Protein AF-A0A3C1RWH2-F1 (afdb_monomer)

Structure (mmCIF, N/CA/C/O backbone):
data_AF-A0A3C1RWH2-F1
#
_entry.id   AF-A0A3C1RWH2-F1
#
loop_
_atom_site.group_PDB
_atom_site.id
_atom_site.type_symbol
_atom_site.label_atom_id
_atom_site.label_alt_id
_atom_site.label_comp_id
_atom_site.label_asym_id
_atom_site.label_entity_id
_atom_site.label_seq_id
_atom_site.pdbx_PDB_ins_code
_atom_site.Cartn_x
_atom_site.Cartn_y
_atom_site.Cartn_z
_atom_site.occupancy
_atom_site.B_iso_or_equiv
_atom_site.auth_seq_id
_atom_site.auth_comp_id
_atom_site.auth_asym_id
_atom_site.auth_atom_id
_atom_site.pdbx_PDB_model_num
ATOM 1 N N . MET A 1 1 ? 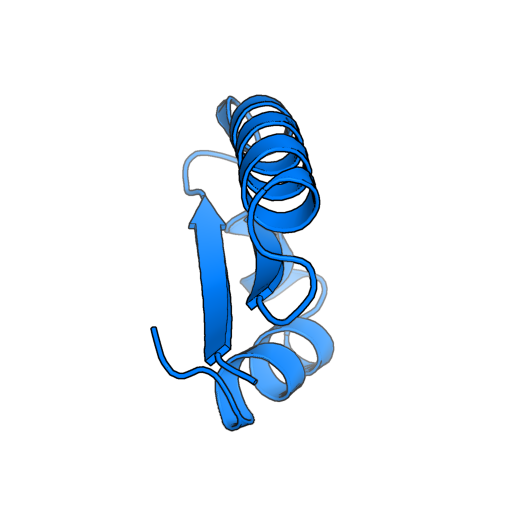-9.889 -0.850 12.336 1.00 82.62 1 MET A N 1
ATOM 2 C CA . MET A 1 1 ? -9.093 0.021 11.450 1.00 82.62 1 MET A CA 1
ATOM 3 C C . MET A 1 1 ? -9.336 -0.444 10.037 1.00 82.62 1 MET A C 1
ATOM 5 O O . MET A 1 1 ? -9.512 -1.645 9.867 1.00 82.62 1 MET A O 1
ATOM 9 N N . LYS A 1 2 ? -9.434 0.478 9.081 1.00 93.94 2 LYS A N 1
ATOM 10 C CA . LYS A 1 2 ? -9.527 0.114 7.666 1.00 93.94 2 LYS A CA 1
ATOM 11 C C . LYS A 1 2 ? -8.141 0.220 7.048 1.00 93.94 2 LYS A C 1
ATOM 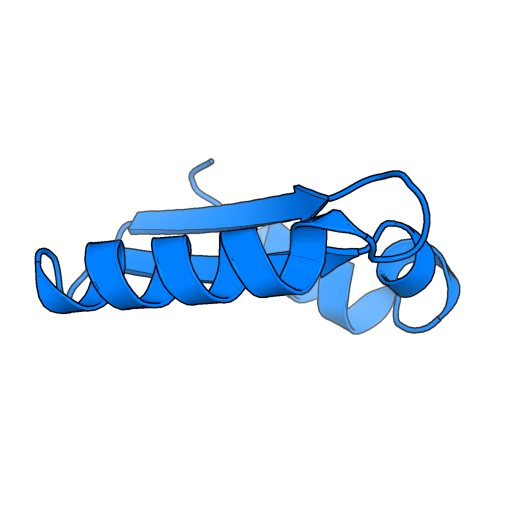13 O O . LYS A 1 2 ? -7.447 1.195 7.326 1.00 93.94 2 LYS A O 1
ATOM 18 N N . LYS A 1 3 ? -7.739 -0.771 6.259 1.00 97.06 3 LYS A N 1
ATOM 19 C CA . LYS A 1 3 ? -6.435 -0.814 5.599 1.00 97.06 3 LYS A CA 1
ATOM 20 C C . LYS A 1 3 ? -6.599 -0.778 4.088 1.00 97.06 3 LYS A C 1
ATOM 22 O O . LYS A 1 3 ? -7.306 -1.604 3.525 1.00 97.06 3 LYS A O 1
ATOM 27 N N . ILE A 1 4 ? -5.933 0.172 3.445 1.00 97.50 4 ILE A N 1
ATOM 28 C CA . ILE A 1 4 ? -5.902 0.320 1.991 1.00 97.50 4 ILE A CA 1
ATOM 29 C C . ILE A 1 4 ? -4.490 0.011 1.507 1.00 97.50 4 ILE A C 1
ATOM 31 O O . ILE A 1 4 ? -3.520 0.578 2.018 1.00 97.50 4 ILE A O 1
ATOM 35 N N . VAL A 1 5 ? -4.365 -0.836 0.491 1.00 97.12 5 VAL A N 1
ATOM 36 C CA . VAL A 1 5 ? -3.088 -1.065 -0.191 1.00 97.12 5 VAL A CA 1
ATOM 37 C C . VAL A 1 5 ? -3.175 -0.540 -1.618 1.00 97.12 5 VAL A C 1
ATOM 39 O O . VAL A 1 5 ? -3.858 -1.090 -2.473 1.00 97.12 5 VAL A O 1
ATOM 42 N N . LEU A 1 6 ? -2.444 0.538 -1.896 1.00 95.25 6 LEU A N 1
ATOM 43 C CA . LEU A 1 6 ? -2.375 1.151 -3.216 1.00 95.25 6 LEU A CA 1
ATOM 44 C C . LEU A 1 6 ? -1.095 0.714 -3.924 1.00 95.25 6 LEU A C 1
ATOM 46 O O . LEU A 1 6 ? 0.008 1.021 -3.471 1.00 95.25 6 LEU A O 1
ATOM 50 N N . ILE A 1 7 ? -1.238 0.061 -5.076 1.00 94.19 7 ILE A N 1
ATOM 51 C CA . ILE A 1 7 ? -0.117 -0.271 -5.959 1.00 94.19 7 ILE A CA 1
ATOM 52 C C . ILE A 1 7 ? -0.198 0.601 -7.213 1.00 94.19 7 ILE A C 1
ATOM 54 O O . ILE A 1 7 ? -1.123 0.486 -8.015 1.00 94.19 7 ILE A O 1
ATOM 58 N N . ALA A 1 8 ? 0.781 1.485 -7.381 1.00 91.25 8 ALA A N 1
ATOM 59 C CA . ALA A 1 8 ? 0.886 2.386 -8.518 1.00 91.25 8 ALA A CA 1
ATOM 60 C C . ALA A 1 8 ? 1.747 1.768 -9.629 1.00 91.25 8 ALA A C 1
ATOM 62 O O . ALA A 1 8 ? 2.937 1.516 -9.432 1.00 91.25 8 ALA A O 1
ATOM 63 N N . GLY A 1 9 ? 1.157 1.556 -10.806 1.00 85.44 9 GLY A N 1
ATOM 64 C CA . GLY A 1 9 ? 1.897 1.162 -12.008 1.00 85.44 9 GLY A CA 1
ATOM 65 C C . GLY A 1 9 ? 2.749 2.296 -12.593 1.00 85.44 9 GLY A C 1
ATOM 66 O O . GLY A 1 9 ? 2.647 3.449 -12.163 1.00 85.44 9 GLY A O 1
ATOM 67 N N . PHE A 1 10 ? 3.531 1.979 -13.628 1.00 79.38 10 PHE A N 1
ATOM 68 C CA . PHE A 1 10 ? 4.387 2.925 -14.362 1.00 79.38 10 PHE A CA 1
ATOM 69 C C . PHE A 1 10 ? 5.639 3.350 -13.575 1.00 79.38 10 PHE A C 1
ATOM 71 O O . PHE A 1 10 ? 5.965 4.535 -13.444 1.00 79.38 10 PHE A O 1
ATOM 78 N N . GLU A 1 11 ? 6.347 2.342 -13.059 1.00 62.53 11 GLU A N 1
ATOM 79 C CA . GLU A 1 11 ? 7.704 2.373 -12.496 1.00 62.53 11 GLU A CA 1
ATOM 80 C C . GLU A 1 11 ? 7.902 3.150 -11.185 1.00 62.53 11 GLU A C 1
ATOM 82 O O . GLU A 1 11 ? 8.642 2.684 -10.316 1.00 62.53 11 GLU A O 1
ATOM 87 N N . SER A 1 12 ? 7.251 4.303 -11.019 1.00 67.25 12 SER A N 1
ATOM 88 C CA . SER A 1 12 ? 7.178 5.107 -9.787 1.00 67.25 12 SER A CA 1
ATOM 89 C C . SER A 1 12 ? 6.586 6.502 -10.004 1.00 67.25 12 SER A C 1
ATOM 91 O O . SER A 1 12 ? 6.504 7.251 -9.032 1.00 67.25 12 SER A O 1
ATOM 93 N N . PHE A 1 13 ? 6.209 6.895 -11.230 1.00 75.75 13 PHE A N 1
ATOM 94 C CA . PHE A 1 13 ? 5.992 8.313 -11.561 1.00 75.75 13 PHE A CA 1
ATOM 95 C C . PHE A 1 13 ? 4.980 9.006 -10.635 1.00 75.75 13 PHE A C 1
ATOM 97 O O . PHE A 1 13 ? 5.233 10.097 -10.137 1.00 75.75 13 PHE A O 1
ATOM 104 N N . ASN A 1 14 ? 3.880 8.321 -10.316 1.00 81.25 14 ASN A N 1
ATOM 105 C CA . ASN A 1 14 ? 2.840 8.854 -9.434 1.00 81.25 14 ASN A CA 1
ATOM 106 C C . ASN A 1 14 ? 2.947 8.365 -7.979 1.00 81.25 14 ASN A C 1
ATOM 108 O O . ASN A 1 14 ? 2.140 8.764 -7.143 1.00 81.25 14 ASN A O 1
ATOM 112 N N . ALA A 1 15 ? 3.922 7.515 -7.640 1.00 86.50 15 ALA A N 1
ATOM 113 C CA . ALA A 1 15 ? 4.007 6.909 -6.309 1.00 86.50 15 ALA A CA 1
ATOM 114 C C . ALA A 1 15 ? 4.173 7.963 -5.203 1.00 86.50 15 ALA A C 1
ATOM 116 O O . ALA A 1 15 ? 3.605 7.821 -4.123 1.00 86.50 15 ALA A O 1
ATOM 117 N N . GLU A 1 16 ? 4.915 9.039 -5.467 1.00 89.06 16 GLU A N 1
ATOM 118 C CA . GLU A 1 16 ? 5.069 10.145 -4.519 1.00 89.06 16 GLU A CA 1
ATOM 119 C C . GLU A 1 16 ? 3.768 10.934 -4.327 1.00 89.06 16 GLU A C 1
ATOM 121 O O . GLU A 1 16 ? 3.364 11.173 -3.190 1.00 89.06 16 GLU A O 1
ATOM 126 N N . LEU A 1 17 ? 3.053 11.234 -5.416 1.00 92.69 17 LEU A N 1
ATOM 127 C CA . LEU A 1 17 ? 1.738 11.874 -5.354 1.00 92.69 17 LEU A CA 1
ATOM 128 C C . LEU A 1 17 ? 0.758 11.057 -4.500 1.00 92.69 17 LEU A C 1
ATOM 130 O O . LEU A 1 17 ? 0.065 11.610 -3.646 1.00 92.69 17 LEU A O 1
ATOM 134 N N . TYR A 1 18 ? 0.727 9.735 -4.683 1.00 93.62 18 TYR A N 1
ATOM 135 C CA . TYR A 1 18 ? -0.137 8.862 -3.891 1.00 93.62 18 TYR A CA 1
ATOM 136 C C . TYR A 1 18 ? 0.284 8.776 -2.423 1.00 93.62 18 TYR A C 1
ATOM 138 O O . TYR A 1 18 ? -0.586 8.699 -1.561 1.00 93.62 18 TYR A O 1
ATOM 146 N N . ARG A 1 19 ? 1.584 8.849 -2.105 1.00 94.19 19 ARG A N 1
ATOM 147 C CA . ARG A 1 19 ? 2.045 8.942 -0.707 1.00 94.19 19 ARG A CA 1
ATOM 148 C C . ARG A 1 19 ? 1.575 10.231 -0.043 1.00 94.19 19 ARG A C 1
ATOM 150 O O . ARG A 1 19 ? 1.119 10.181 1.095 1.00 94.19 19 ARG A O 1
ATOM 157 N N . ILE A 1 20 ? 1.626 11.358 -0.752 1.00 95.69 20 ILE A N 1
ATOM 158 C CA . ILE A 1 20 ? 1.106 12.636 -0.244 1.00 95.69 20 ILE A CA 1
ATOM 159 C C . ILE A 1 20 ? -0.406 12.531 -0.006 1.00 95.69 20 ILE A C 1
ATOM 161 O O . ILE A 1 20 ? -0.890 12.878 1.070 1.00 95.69 20 ILE A O 1
ATOM 165 N N . ALA A 1 21 ? -1.155 11.992 -0.972 1.00 95.69 21 ALA A N 1
ATOM 166 C CA . ALA A 1 21 ? -2.594 11.782 -0.826 1.00 95.69 21 ALA A CA 1
ATOM 167 C C . ALA A 1 21 ? -2.929 10.854 0.356 1.00 95.69 21 ALA A C 1
ATOM 169 O O . ALA A 1 21 ? -3.843 11.145 1.128 1.00 95.69 21 ALA A O 1
ATOM 170 N N . ALA A 1 22 ? -2.156 9.780 0.538 1.00 96.31 22 ALA A N 1
ATOM 171 C CA . ALA A 1 22 ? -2.293 8.865 1.663 1.00 96.31 22 ALA A CA 1
ATOM 172 C C . ALA A 1 22 ? -2.079 9.580 3.005 1.00 96.31 22 ALA A C 1
ATOM 174 O O . ALA A 1 22 ? -2.902 9.447 3.908 1.00 96.31 22 ALA A O 1
ATOM 175 N N . GLN A 1 23 ? -1.031 10.399 3.125 1.00 96.94 23 GLN A N 1
ATOM 176 C CA . GLN A 1 23 ? -0.778 11.184 4.337 1.00 96.94 23 GLN A CA 1
ATOM 177 C C . GLN A 1 23 ? -1.921 12.154 4.656 1.00 96.94 23 GLN A C 1
ATOM 179 O O . GLN A 1 23 ? -2.327 12.258 5.812 1.00 96.94 23 GLN A O 1
ATOM 184 N N . LEU A 1 24 ? -2.477 12.830 3.645 1.00 97.75 24 LEU A N 1
ATOM 185 C CA . LEU A 1 24 ? -3.625 13.725 3.826 1.00 97.75 24 LEU A CA 1
ATOM 186 C C . LEU A 1 24 ? -4.878 12.970 4.292 1.00 97.75 24 LEU A C 1
ATOM 188 O O . LEU A 1 24 ? -5.598 13.453 5.167 1.00 97.75 24 LEU A O 1
ATOM 192 N N . ALA A 1 25 ? -5.130 11.783 3.737 1.00 96.50 25 ALA A N 1
ATOM 193 C CA . ALA A 1 25 ? -6.253 10.944 4.140 1.00 96.50 25 ALA A CA 1
ATOM 194 C C . ALA A 1 25 ? -6.101 10.450 5.588 1.00 96.50 25 ALA A C 1
ATOM 196 O O . ALA A 1 25 ? -7.036 10.592 6.377 1.00 96.50 25 ALA A O 1
ATOM 197 N N . ILE A 1 26 ? -4.913 9.966 5.964 1.00 96.75 26 ILE A N 1
ATOM 198 C CA . ILE A 1 26 ? -4.597 9.524 7.333 1.00 96.75 26 ILE A CA 1
ATOM 199 C C . ILE A 1 26 ? -4.718 10.689 8.323 1.00 96.75 26 ILE A C 1
ATOM 201 O O . ILE A 1 26 ? -5.281 10.534 9.402 1.00 96.75 26 ILE A O 1
ATOM 205 N N . ALA A 1 27 ? -4.265 11.892 7.954 1.00 97.31 27 ALA A N 1
ATOM 206 C CA . ALA A 1 27 ? -4.404 13.074 8.807 1.00 97.31 27 ALA A CA 1
ATOM 207 C C . ALA A 1 27 ? -5.875 13.420 9.111 1.00 97.31 27 ALA A C 1
ATOM 209 O O . ALA A 1 27 ? -6.174 13.984 10.164 1.00 97.31 27 ALA A O 1
ATOM 210 N N . ARG A 1 28 ? -6.801 13.085 8.202 1.00 97.25 28 ARG A N 1
ATOM 211 C CA . ARG A 1 28 ? -8.243 13.302 8.384 1.00 97.25 28 ARG A CA 1
ATOM 212 C C . ARG A 1 28 ? -8.954 12.127 9.059 1.00 97.25 28 ARG A C 1
ATOM 214 O O . ARG A 1 28 ? -9.983 12.355 9.693 1.00 97.25 28 ARG A O 1
ATOM 221 N N . CYS A 1 29 ? -8.418 10.918 8.920 1.00 96.81 29 CYS A N 1
ATOM 222 C CA . CYS A 1 29 ? -8.939 9.671 9.473 1.00 96.81 29 CYS A CA 1
ATOM 223 C C . CYS A 1 29 ? -7.774 8.867 10.082 1.00 96.81 29 CYS A C 1
ATOM 225 O O . CYS A 1 29 ? -7.194 8.020 9.403 1.00 96.81 29 CYS A O 1
ATOM 227 N N . PRO A 1 30 ? -7.382 9.152 11.338 1.00 94.44 30 PRO A N 1
ATOM 228 C CA . PRO A 1 30 ? -6.213 8.531 11.968 1.00 94.44 30 PRO A CA 1
ATOM 229 C C . PRO A 1 30 ? -6.316 7.010 12.145 1.00 94.44 30 PRO A C 1
ATOM 231 O O . PRO A 1 30 ? -5.306 6.340 12.334 1.00 94.44 30 PRO A O 1
ATOM 234 N N . GLU A 1 31 ? -7.529 6.458 12.107 1.00 95.31 31 GLU A N 1
ATOM 235 C CA . GLU A 1 31 ? -7.806 5.020 12.158 1.00 95.31 31 GLU A CA 1
ATOM 236 C C . GLU A 1 31 ? -7.680 4.303 10.798 1.00 95.31 31 GLU A C 1
ATOM 238 O O . GLU A 1 31 ? -7.911 3.087 10.718 1.00 95.31 31 GLU A O 1
ATOM 243 N N . LEU A 1 32 ? -7.370 5.055 9.737 1.00 95.81 32 LEU A N 1
ATOM 244 C CA . LEU A 1 32 ? -7.099 4.555 8.397 1.00 95.81 32 LEU A CA 1
ATOM 245 C C . LEU A 1 32 ? -5.606 4.255 8.248 1.00 95.81 32 LEU A C 1
ATOM 247 O O . LEU A 1 32 ? -4.757 5.102 8.512 1.00 95.81 32 LEU A O 1
ATOM 251 N N . GLU A 1 33 ? -5.289 3.063 7.759 1.00 96.12 33 GLU A N 1
ATOM 252 C CA . GLU A 1 33 ? -3.945 2.693 7.324 1.00 96.12 33 GLU A CA 1
ATOM 253 C C . GLU A 1 33 ? -3.909 2.694 5.794 1.00 96.12 33 GLU A C 1
ATOM 255 O O . GLU A 1 33 ? -4.786 2.118 5.150 1.00 96.12 33 GLU A O 1
ATOM 260 N N . ILE A 1 34 ? -2.900 3.334 5.197 1.00 96.50 34 ILE A N 1
ATOM 261 C CA . ILE A 1 34 ? -2.701 3.317 3.744 1.00 96.50 34 ILE A CA 1
ATOM 262 C C . ILE A 1 34 ? -1.247 2.965 3.439 1.00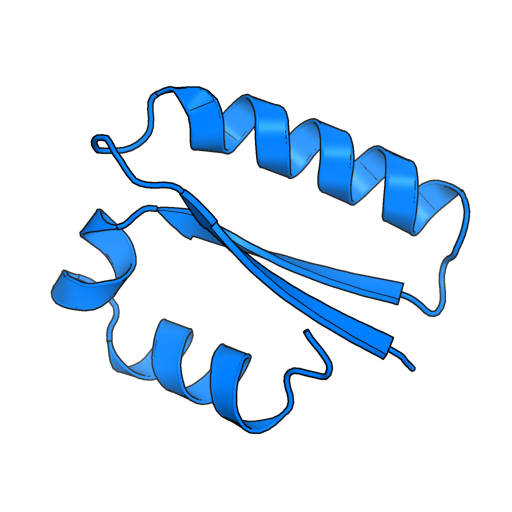 96.50 34 ILE A C 1
ATOM 264 O O . ILE A 1 34 ? -0.331 3.716 3.782 1.00 96.50 34 ILE A O 1
ATOM 268 N N . CYS A 1 35 ? -1.034 1.846 2.750 1.00 95.94 35 CYS A N 1
ATOM 269 C CA . CYS A 1 35 ? 0.271 1.437 2.239 1.00 95.94 35 CYS A CA 1
ATOM 270 C C . CYS A 1 35 ? 0.360 1.752 0.743 1.00 95.94 35 CYS A C 1
ATOM 272 O O . CYS A 1 35 ? -0.51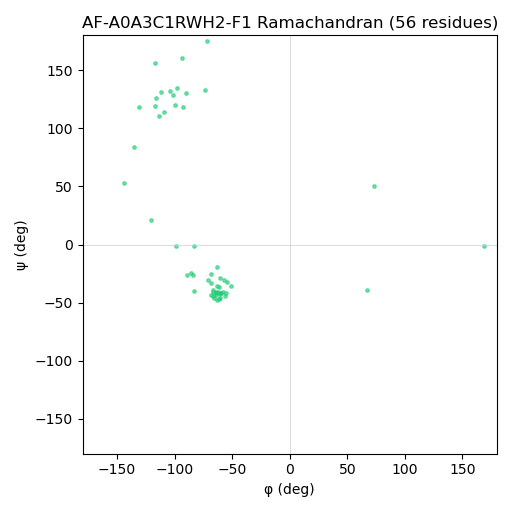1 1.350 -0.022 1.00 95.94 35 CYS A O 1
ATOM 274 N N . VAL A 1 36 ? 1.419 2.444 0.313 1.00 95.44 36 VAL A N 1
ATOM 275 C CA . VAL A 1 36 ? 1.622 2.812 -1.098 1.00 95.44 36 VAL A CA 1
ATOM 276 C C . VAL A 1 36 ? 2.880 2.145 -1.647 1.00 95.44 36 VAL A C 1
ATOM 278 O O . VAL A 1 36 ? 3.993 2.438 -1.202 1.00 95.44 36 VAL A O 1
ATOM 281 N N . PHE A 1 37 ? 2.704 1.312 -2.668 1.00 94.69 37 PHE A N 1
ATOM 282 C CA . PHE A 1 37 ? 3.764 0.618 -3.395 1.00 94.69 37 PHE A CA 1
ATOM 283 C C . PHE A 1 37 ? 3.803 1.060 -4.860 1.00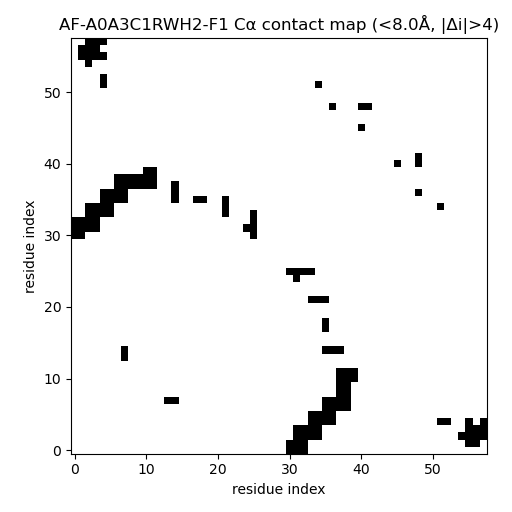 94.69 37 PHE A C 1
ATOM 285 O O . PHE A 1 37 ? 2.798 1.507 -5.408 1.00 94.69 37 PHE A O 1
ATOM 292 N N . SER A 1 38 ? 4.958 0.919 -5.511 1.00 93.00 38 SER A N 1
ATOM 293 C CA . SER A 1 38 ? 5.008 0.883 -6.977 1.00 93.00 38 SER A CA 1
ATOM 294 C C . SER A 1 38 ? 4.951 -0.560 -7.473 1.00 93.00 38 SER A C 1
ATOM 296 O O . SER A 1 38 ? 5.280 -1.487 -6.733 1.00 93.00 38 SER A O 1
ATOM 298 N N . ASP A 1 39 ? 4.587 -0.757 -8.735 1.00 91.62 39 ASP A N 1
ATOM 299 C CA . ASP A 1 39 ? 4.665 -2.051 -9.426 1.00 91.62 39 ASP A CA 1
ATOM 300 C 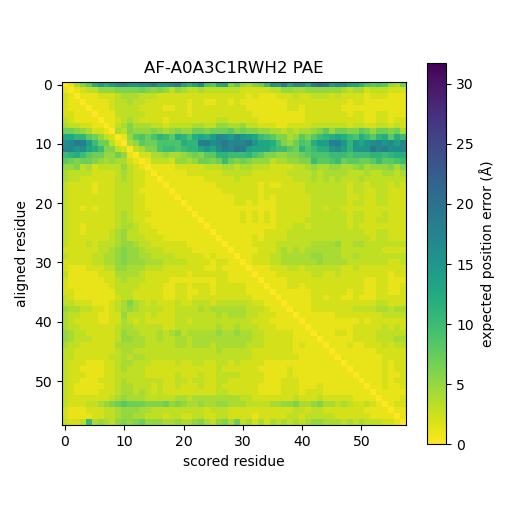C . ASP A 1 39 ? 6.044 -2.725 -9.304 1.00 91.62 39 ASP A C 1
ATOM 302 O O . ASP A 1 39 ? 6.124 -3.935 -9.096 1.00 91.62 39 ASP A O 1
ATOM 306 N N . ARG A 1 40 ? 7.138 -1.953 -9.310 1.00 92.38 40 ARG A N 1
ATOM 307 C CA . ARG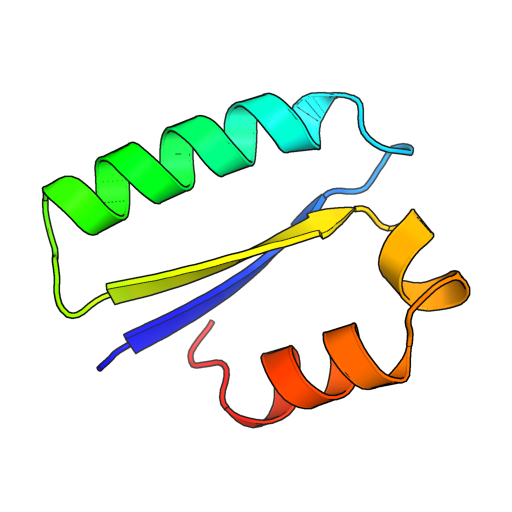 A 1 40 ? 8.496 -2.468 -9.056 1.00 92.38 40 ARG A CA 1
ATOM 308 C C . ARG A 1 40 ? 8.634 -3.171 -7.703 1.00 92.38 40 ARG A C 1
ATOM 310 O O . ARG A 1 40 ? 9.454 -4.079 -7.576 1.00 92.38 40 ARG A O 1
ATOM 317 N N . ALA A 1 41 ? 7.865 -2.770 -6.690 1.00 93.62 41 ALA A N 1
ATOM 318 C CA . ALA A 1 41 ? 7.910 -3.398 -5.371 1.00 93.62 41 ALA A CA 1
ATOM 319 C C . ALA A 1 41 ? 7.367 -4.833 -5.389 1.00 93.62 41 ALA A C 1
ATOM 321 O O . ALA A 1 41 ? 7.815 -5.636 -4.580 1.00 93.62 41 ALA A O 1
ATOM 322 N N . ILE A 1 42 ? 6.486 -5.180 -6.335 1.00 93.31 42 ILE A N 1
ATOM 323 C CA . ILE A 1 42 ? 5.994 -6.556 -6.500 1.00 93.31 42 ILE A CA 1
ATOM 324 C C . ILE A 1 42 ? 7.167 -7.497 -6.795 1.00 93.31 42 ILE A C 1
ATOM 326 O O . ILE A 1 42 ? 7.257 -8.573 -6.216 1.00 93.31 42 ILE A O 1
ATOM 330 N N . SER A 1 43 ? 8.094 -7.071 -7.657 1.00 93.75 43 SER A N 1
ATOM 331 C CA . SER A 1 43 ? 9.267 -7.872 -8.021 1.00 93.75 43 SER A CA 1
ATOM 332 C C . SER A 1 43 ? 10.405 -7.750 -7.008 1.00 93.75 43 SER A C 1
ATOM 334 O O . SER A 1 43 ? 11.078 -8.733 -6.715 1.00 93.75 43 SER A O 1
ATOM 336 N N . ASN A 1 44 ? 10.644 -6.546 -6.480 1.00 95.31 44 ASN A N 1
ATOM 337 C CA . ASN A 1 44 ? 11.813 -6.268 -5.640 1.00 95.31 44 ASN A CA 1
ATOM 338 C C . ASN A 1 44 ? 11.591 -6.598 -4.157 1.00 95.31 44 ASN A C 1
ATOM 340 O O . ASN A 1 44 ? 12.561 -6.773 -3.423 1.00 95.31 44 ASN A O 1
ATOM 344 N N . GLN A 1 45 ? 10.337 -6.594 -3.699 1.00 95.94 45 GLN A N 1
ATOM 345 C CA . GLN A 1 45 ? 9.943 -6.777 -2.298 1.00 95.94 45 GLN A CA 1
ATOM 346 C C . GLN A 1 45 ? 8.631 -7.585 -2.193 1.00 95.94 45 GLN A C 1
ATOM 348 O O . GLN A 1 45 ? 7.675 -7.122 -1.560 1.00 95.94 45 GLN A O 1
ATOM 353 N N . PRO A 1 46 ? 8.553 -8.777 -2.817 1.00 96.56 46 PRO A N 1
ATOM 354 C CA . PRO A 1 46 ? 7.310 -9.540 -2.922 1.00 96.56 46 PRO A CA 1
ATOM 355 C C . PRO A 1 46 ? 6.699 -9.860 -1.554 1.00 96.56 46 PRO A C 1
ATOM 357 O O . PRO A 1 46 ? 5.495 -9.696 -1.378 1.00 96.56 46 PRO A O 1
ATOM 360 N N . ASP A 1 47 ? 7.523 -10.227 -0.568 1.00 97.69 47 ASP A N 1
ATOM 361 C CA . ASP A 1 47 ? 7.054 -10.588 0.776 1.00 97.69 47 ASP A CA 1
ATOM 362 C C . ASP A 1 47 ? 6.442 -9.392 1.518 1.00 97.69 47 ASP A C 1
ATOM 364 O O . ASP A 1 47 ? 5.409 -9.522 2.172 1.00 97.69 47 ASP A O 1
ATOM 368 N N . THR A 1 48 ? 7.030 -8.200 1.373 1.00 96.88 48 THR A N 1
ATOM 369 C CA . THR A 1 48 ? 6.501 -6.961 1.965 1.00 96.88 48 THR A CA 1
ATOM 370 C C . THR A 1 48 ? 5.145 -6.602 1.366 1.00 96.88 48 THR A C 1
ATOM 372 O O . THR A 1 48 ? 4.225 -6.219 2.090 1.00 96.88 48 THR A O 1
ATOM 375 N N . VAL A 1 49 ? 5.010 -6.727 0.041 1.00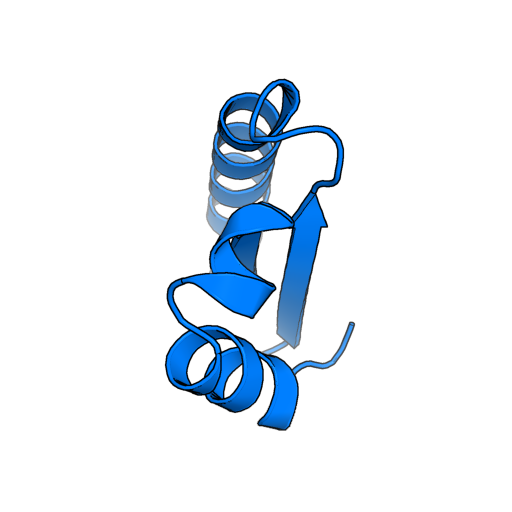 96.38 49 VAL A N 1
ATOM 376 C CA . VAL A 1 49 ? 3.746 -6.460 -0.656 1.00 96.38 49 VAL A CA 1
ATOM 377 C C . VAL A 1 49 ? 2.695 -7.499 -0.258 1.00 96.38 49 VAL A C 1
ATOM 379 O O . VAL A 1 49 ? 1.570 -7.124 0.064 1.00 96.38 49 VAL A O 1
ATOM 382 N N . ALA A 1 50 ? 3.058 -8.782 -0.202 1.00 97.44 50 ALA A N 1
ATOM 383 C CA . ALA A 1 50 ? 2.160 -9.859 0.207 1.00 97.44 50 ALA A CA 1
ATOM 384 C C . ALA A 1 50 ? 1.654 -9.677 1.648 1.00 97.44 50 ALA A C 1
ATOM 386 O O . ALA A 1 50 ? 0.448 -9.733 1.881 1.00 97.44 50 ALA A O 1
ATOM 387 N N . ALA A 1 51 ? 2.545 -9.372 2.594 1.00 96.88 51 ALA A N 1
ATOM 388 C CA . ALA A 1 51 ? 2.176 -9.119 3.987 1.00 96.88 51 ALA A CA 1
ATOM 389 C C . ALA A 1 51 ? 1.260 -7.892 4.138 1.00 96.88 51 ALA A C 1
ATOM 391 O O . ALA A 1 51 ? 0.356 -7.876 4.975 1.00 96.88 51 ALA A O 1
ATOM 392 N N . ALA A 1 52 ? 1.461 -6.852 3.320 1.00 96.00 52 ALA A N 1
ATOM 393 C CA . ALA A 1 52 ? 0.561 -5.705 3.305 1.00 96.00 52 ALA A CA 1
ATOM 394 C C . ALA A 1 52 ? -0.834 -6.079 2.776 1.00 96.00 52 ALA A C 1
ATOM 396 O O . ALA A 1 52 ? -1.829 -5.628 3.341 1.00 96.00 52 ALA A O 1
ATOM 397 N N . LEU A 1 53 ? -0.906 -6.911 1.733 1.00 96.69 53 LEU A N 1
ATOM 398 C CA . LEU A 1 53 ? -2.161 -7.343 1.111 1.00 96.69 53 LEU A CA 1
ATOM 399 C C . LEU A 1 53 ? -2.980 -8.307 1.981 1.00 96.69 53 LEU A C 1
ATOM 401 O O . LEU A 1 53 ? -4.203 -8.279 1.901 1.00 96.69 53 LEU A O 1
ATOM 405 N N . GLU A 1 54 ? -2.342 -9.123 2.824 1.00 96.50 54 GLU A N 1
ATOM 406 C CA . GLU A 1 54 ? -3.009 -10.160 3.635 1.00 96.50 54 GLU A CA 1
ATOM 407 C C . GLU A 1 54 ? -4.163 -9.621 4.500 1.00 96.50 54 GLU A C 1
ATOM 409 O O . GLU A 1 54 ? -5.154 -10.313 4.719 1.00 96.50 54 GLU A O 1
ATOM 414 N N . ASN A 1 55 ? -4.056 -8.372 4.960 1.00 90.94 55 ASN A N 1
ATOM 415 C CA . ASN A 1 55 ? -5.045 -7.730 5.829 1.00 90.94 55 ASN A CA 1
ATOM 416 C C . ASN A 1 55 ? -5.639 -6.453 5.211 1.00 90.94 55 ASN A C 1
ATOM 418 O O . ASN A 1 55 ? -6.103 -5.577 5.941 1.00 90.94 55 ASN A O 1
ATOM 422 N N . ALA A 1 56 ? -5.571 -6.302 3.887 1.00 96.44 56 ALA A N 1
ATOM 423 C CA . ALA A 1 56 ? -6.153 -5.157 3.198 1.00 96.44 56 ALA A CA 1
ATOM 424 C C . ALA A 1 56 ? -7.687 -5.269 3.146 1.00 96.44 56 ALA A C 1
ATOM 426 O O . ALA A 1 56 ? -8.237 -6.311 2.794 1.00 96.44 56 ALA A O 1
ATOM 427 N N . ASP A 1 57 ? -8.385 -4.183 3.477 1.00 97.25 57 ASP A N 1
ATOM 428 C CA . ASP A 1 57 ? -9.828 -4.052 3.258 1.00 97.25 57 ASP A CA 1
ATOM 429 C C . ASP A 1 57 ? -10.154 -3.588 1.830 1.00 97.25 57 ASP A C 1
ATOM 431 O O . ASP A 1 57 ? -11.265 -3.828 1.351 1.00 97.25 57 ASP A O 1
ATOM 435 N N . VAL A 1 58 ? -9.214 -2.874 1.198 1.00 93.62 58 VAL A N 1
ATOM 436 C CA . VAL A 1 58 ? -9.280 -2.336 -0.171 1.00 93.62 58 VAL A CA 1
ATOM 437 C C . VAL A 1 58 ? -7.924 -2.479 -0.846 1.00 93.62 58 VAL A C 1
ATOM 439 O O . VAL A 1 58 ? -6.910 -2.094 -0.211 1.00 93.62 58 VAL A O 1
#

pLDDT: mean 92.86, std 7.04, range [62.53, 97.75]

Solvent-accessible surface area (backbone atoms only — not comparable to full-atom values): 3273 Å² total; per-residue (Å²): 120,53,28,36,57,47,72,33,66,73,74,42,79,55,39,62,60,51,45,53,52,41,53,56,49,28,75,76,37,77,61,44,46,70,49,77,40,29,50,53,37,56,77,76,37,43,66,64,50,49,62,54,53,76,70,42,76,79

Mean predicted aligned error: 3.1 Å

Nearest PDB structures (foldseek):
  4n82-assembly1_B  TM=7.242E-01  e=2.285E+00  Streptococcus sanguinis SK36
  6x84-assembly2_B  TM=6.002E-01  e=1.991E+00  Escherichia coli K-12
  3hhf-assembly1_B  TM=5.328E-01  e=1.072E+00  Neisseria meningitidis serogroup B
  4n13-assembly1_A  TM=7.469E-01  e=3.700E+00  Borreliella burgdorferi B31
  3uor-assembly2_B  TM=5.973E-01  e=2.448E+00  Xanthomonas citri pv. citri str. 306

Foldseek 3Di:
DAEAEAEAEDQCPCQVVVVVVQVVVCVVPVVYH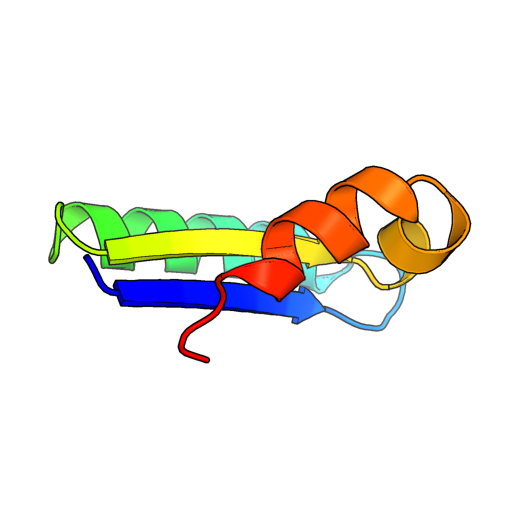YHTHYPVCCVVPVVVSVVSVVRHPD

Radius of gyration: 11.33 Å; Cα contacts (8 Å, |Δi|>4): 73; chains: 1; bounding box: 22×24×26 Å

Sequence (58 aa):
MKKIVLIAGFESFNAELYRIAAQLAIARCPELEICVFSDRAISNQPDTVAAALENADV

Secondary structure (DSSP, 8-state):
-EEEEEEE-STTTTHHHHHHHHHHHHHH-TTEEEEEEEHHHHHH-HHHHHHHHTT---